Protein AF-A0A0A1GYE0-F1 (afdb_monomer_lite)

Structure (mmCIF, N/CA/C/O backbone):
data_AF-A0A0A1GYE0-F1
#
_entry.id   AF-A0A0A1GYE0-F1
#
loop_
_atom_site.group_PDB
_atom_site.id
_atom_site.type_symbol
_atom_site.label_atom_id
_atom_site.label_alt_id
_atom_site.label_comp_id
_atom_site.label_asym_id
_atom_site.label_entity_id
_atom_site.label_seq_id
_atom_site.pdbx_PDB_ins_code
_atom_site.Cartn_x
_atom_site.Cartn_y
_atom_site.Cartn_z
_atom_site.occupancy
_atom_site.B_iso_or_equiv
_atom_site.auth_seq_id
_atom_site.auth_comp_id
_atom_site.auth_asym_id
_atom_site.auth_atom_id
_atom_site.pdbx_PDB_model_num
ATOM 1 N N . MET A 1 1 ? 23.538 8.799 -6.784 1.00 56.59 1 MET A N 1
ATOM 2 C CA . MET A 1 1 ? 22.354 9.693 -6.773 1.00 56.59 1 MET A CA 1
ATOM 3 C C . MET A 1 1 ? 21.606 9.737 -8.106 1.00 56.59 1 MET A C 1
ATOM 5 O O . MET A 1 1 ? 20.418 9.454 -8.095 1.00 56.59 1 MET A O 1
ATOM 9 N N . LYS A 1 2 ? 22.262 9.982 -9.256 1.00 64.38 2 LYS A N 1
ATOM 10 C CA . LYS A 1 2 ? 21.583 10.032 -10.576 1.00 64.38 2 LYS A CA 1
ATOM 11 C C . LYS A 1 2 ? 20.753 8.780 -10.929 1.00 64.38 2 LYS A C 1
ATOM 13 O O . LYS A 1 2 ? 19.663 8.918 -11.462 1.00 64.38 2 LYS A O 1
ATOM 18 N N . LYS A 1 3 ? 21.219 7.572 -10.573 1.00 68.62 3 LYS A N 1
ATOM 19 C CA . LYS A 1 3 ? 20.464 6.318 -10.791 1.00 68.62 3 LYS A CA 1
ATOM 20 C C . LYS A 1 3 ? 19.173 6.225 -9.966 1.00 68.62 3 LYS A C 1
ATOM 22 O O . LYS A 1 3 ? 18.159 5.802 -10.495 1.00 68.62 3 LYS A O 1
ATOM 27 N N . ILE A 1 4 ? 19.200 6.649 -8.700 1.00 73.75 4 ILE A N 1
ATOM 28 C CA . ILE A 1 4 ? 18.029 6.609 -7.804 1.00 73.75 4 ILE A CA 1
ATOM 29 C C . ILE A 1 4 ? 16.951 7.573 -8.303 1.00 73.75 4 ILE A C 1
ATOM 31 O O . ILE A 1 4 ? 15.783 7.215 -8.341 1.00 73.75 4 ILE A O 1
ATOM 35 N N . PHE A 1 5 ? 17.357 8.758 -8.762 1.00 71.44 5 PHE A N 1
ATOM 36 C CA . PHE A 1 5 ? 16.445 9.751 -9.327 1.00 71.44 5 PHE A CA 1
ATOM 37 C C . PHE A 1 5 ? 15.766 9.259 -10.617 1.00 71.44 5 PHE A C 1
ATOM 39 O O . PHE A 1 5 ? 14.561 9.409 -10.776 1.00 71.44 5 PHE A O 1
ATOM 46 N N . LEU A 1 6 ? 16.520 8.592 -11.498 1.00 74.06 6 LEU A N 1
ATOM 47 C CA . LEU A 1 6 ? 15.979 7.958 -12.705 1.00 74.06 6 LEU A CA 1
ATOM 48 C C . LEU A 1 6 ? 14.990 6.830 -12.382 1.00 74.06 6 LEU A C 1
ATOM 50 O O . LEU A 1 6 ? 13.942 6.752 -13.009 1.00 74.06 6 LEU A O 1
ATOM 54 N N . ILE A 1 7 ? 15.286 5.996 -11.381 1.00 73.56 7 ILE A N 1
ATOM 55 C CA . ILE A 1 7 ? 14.381 4.928 -10.922 1.00 73.56 7 ILE A CA 1
ATOM 56 C C . ILE A 1 7 ? 13.097 5.518 -10.326 1.00 73.56 7 ILE A C 1
ATOM 58 O O . ILE A 1 7 ? 12.013 5.018 -10.612 1.00 73.56 7 ILE A O 1
ATOM 62 N N . LEU A 1 8 ? 13.202 6.590 -9.538 1.00 68.62 8 LEU A N 1
ATOM 63 C CA . LEU A 1 8 ? 12.050 7.287 -8.962 1.00 68.62 8 LEU A CA 1
ATOM 64 C C . LEU A 1 8 ? 11.141 7.876 -10.042 1.00 68.62 8 LEU A C 1
ATOM 66 O O . LEU A 1 8 ? 9.929 7.703 -9.975 1.00 68.62 8 LEU A O 1
ATOM 70 N N . ILE A 1 9 ? 11.721 8.519 -11.057 1.00 75.19 9 ILE A N 1
ATOM 71 C CA . ILE A 1 9 ? 10.961 9.081 -12.180 1.00 75.19 9 ILE A CA 1
ATOM 72 C C . ILE A 1 9 ? 10.329 7.980 -13.033 1.00 75.19 9 ILE A C 1
ATOM 74 O O . ILE A 1 9 ? 9.181 8.117 -13.446 1.00 75.19 9 ILE A O 1
ATOM 78 N N . ASN A 1 10 ? 11.023 6.862 -13.252 1.00 75.12 10 ASN A N 1
ATOM 79 C CA . ASN A 1 10 ? 10.451 5.745 -14.007 1.00 75.12 10 ASN A CA 1
ATOM 80 C C . ASN A 1 10 ? 9.290 5.053 -13.279 1.00 75.12 10 ASN A C 1
ATOM 82 O O . ASN A 1 10 ? 8.452 4.436 -13.926 1.00 75.12 10 ASN A O 1
ATOM 86 N N . ASN A 1 11 ? 9.230 5.151 -11.949 1.00 79.31 11 ASN A N 1
ATOM 87 C CA . ASN A 1 11 ? 8.197 4.523 -11.121 1.00 79.31 11 ASN A CA 1
ATOM 88 C C . ASN A 1 11 ? 7.245 5.550 -10.490 1.00 79.31 11 ASN A C 1
ATOM 90 O O . ASN A 1 11 ? 6.527 5.237 -9.540 1.00 79.31 11 ASN A O 1
ATOM 94 N N . LEU A 1 12 ? 7.221 6.778 -11.012 1.00 78.94 12 LEU A N 1
ATOM 95 C CA . LEU A 1 12 ? 6.483 7.896 -10.424 1.00 78.94 12 LEU A CA 1
ATOM 96 C C . LEU A 1 12 ? 4.979 7.591 -10.322 1.00 78.94 12 LEU A C 1
ATOM 98 O O . LEU A 1 12 ? 4.363 7.838 -9.288 1.00 78.94 12 LEU A O 1
ATOM 102 N N . SER A 1 13 ? 4.405 6.974 -11.359 1.00 78.94 13 SER A N 1
ATOM 103 C CA . SER A 1 13 ? 2.999 6.550 -11.382 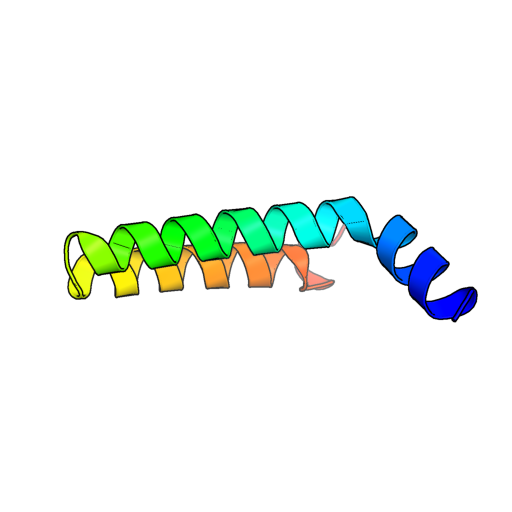1.00 78.94 13 SER A CA 1
ATOM 104 C C . SER A 1 13 ? 2.675 5.552 -10.271 1.00 78.94 13 SER A C 1
ATOM 106 O O . SER A 1 13 ? 1.656 5.683 -9.601 1.00 78.94 13 SER A O 1
ATOM 108 N N . PHE A 1 14 ? 3.570 4.594 -10.017 1.00 81.06 14 PHE A N 1
ATOM 109 C CA . PHE A 1 14 ? 3.418 3.647 -8.915 1.00 81.06 14 PHE A CA 1
ATOM 110 C C . PHE A 1 14 ? 3.436 4.364 -7.567 1.00 81.06 14 PHE A C 1
ATOM 112 O O . PHE A 1 14 ? 2.570 4.122 -6.729 1.00 81.06 14 PHE A O 1
ATOM 119 N N . ILE A 1 15 ? 4.378 5.288 -7.374 1.00 83.50 15 ILE A N 1
ATOM 120 C CA . ILE A 1 15 ? 4.509 6.060 -6.132 1.00 83.50 15 ILE A CA 1
ATOM 121 C C . ILE A 1 15 ? 3.225 6.852 -5.840 1.00 83.50 15 ILE A C 1
ATOM 123 O O . ILE A 1 15 ? 2.757 6.851 -4.701 1.00 83.50 15 ILE A O 1
ATOM 127 N N . PHE A 1 16 ? 2.613 7.466 -6.857 1.00 85.81 16 PHE A N 1
ATOM 128 C CA . PHE A 1 16 ? 1.330 8.158 -6.699 1.00 85.81 16 PHE A CA 1
ATOM 129 C C . PHE A 1 16 ? 0.185 7.215 -6.317 1.00 85.81 16 PHE A C 1
ATOM 131 O O . PHE A 1 16 ? -0.597 7.544 -5.425 1.00 85.81 16 PHE A O 1
ATOM 138 N N . VAL A 1 17 ? 0.105 6.032 -6.930 1.00 85.31 17 VAL A N 1
ATOM 139 C CA . VAL A 1 17 ? -0.918 5.027 -6.595 1.00 85.31 17 VAL A CA 1
ATOM 140 C C . VAL A 1 17 ? -0.762 4.537 -5.153 1.00 85.31 17 VAL A C 1
ATOM 142 O O . VAL A 1 17 ? -1.735 4.521 -4.399 1.00 85.31 17 VAL A O 1
ATOM 145 N N . PHE A 1 18 ? 0.462 4.213 -4.728 1.00 86.31 18 PHE A N 1
ATOM 146 C CA . PHE A 1 18 ? 0.752 3.822 -3.345 1.00 86.31 18 PHE A CA 1
ATOM 147 C C . PHE A 1 18 ? 0.417 4.931 -2.343 1.00 86.31 18 PHE A C 1
ATOM 149 O O . PHE A 1 18 ? -0.176 4.663 -1.298 1.00 86.31 18 PHE A O 1
ATOM 156 N N . SER A 1 19 ? 0.771 6.177 -2.663 1.00 87.81 19 SER A N 1
ATOM 157 C CA . SER A 1 19 ? 0.471 7.337 -1.820 1.00 87.81 19 SER A CA 1
ATOM 158 C C . SER A 1 19 ? -1.038 7.564 -1.675 1.00 87.81 19 SER A C 1
ATOM 160 O O . SER A 1 19 ? -1.517 7.795 -0.562 1.00 87.81 19 SER A O 1
ATOM 162 N N . GLY A 1 20 ? -1.797 7.430 -2.767 1.00 87.50 20 GLY A N 1
ATOM 163 C CA . GLY A 1 20 ? -3.256 7.516 -2.747 1.00 87.50 20 GLY A CA 1
ATOM 164 C C . GLY A 1 20 ? -3.891 6.424 -1.886 1.00 87.50 20 GLY A C 1
ATOM 165 O O . GLY A 1 20 ? -4.700 6.727 -1.010 1.00 87.50 20 GLY A O 1
ATOM 166 N N . LEU A 1 21 ? -3.477 5.166 -2.072 1.00 89.12 21 LEU A N 1
ATOM 167 C CA . LEU A 1 21 ? -3.966 4.036 -1.275 1.00 89.12 21 LEU A CA 1
ATOM 168 C C . LEU A 1 21 ? -3.673 4.219 0.220 1.00 89.12 21 LEU A C 1
ATOM 170 O O . LEU A 1 21 ? -4.563 4.023 1.046 1.00 89.12 21 LEU A O 1
ATOM 174 N N . ALA A 1 22 ? -2.465 4.661 0.576 1.00 88.88 22 ALA A N 1
ATOM 175 C CA . ALA A 1 22 ? -2.097 4.920 1.967 1.00 88.88 22 ALA A CA 1
ATOM 176 C C . ALA A 1 22 ? -2.947 6.035 2.603 1.00 88.88 22 ALA A C 1
ATOM 178 O O . ALA A 1 22 ? -3.390 5.895 3.744 1.00 88.88 22 ALA A O 1
ATOM 179 N N . SER A 1 23 ? -3.222 7.111 1.856 1.00 92.81 23 SER A N 1
ATOM 180 C CA . SER A 1 23 ? -4.090 8.206 2.308 1.00 92.81 23 SER A CA 1
ATOM 181 C C . SER A 1 23 ? -5.518 7.725 2.596 1.00 92.81 23 SER A C 1
ATOM 183 O O . SER A 1 23 ? -6.085 8.044 3.641 1.00 92.81 23 SER A O 1
ATOM 185 N N . PHE A 1 24 ? -6.080 6.880 1.724 1.00 88.50 24 PHE A N 1
ATOM 186 C CA . PHE A 1 24 ? -7.416 6.305 1.912 1.00 88.50 24 PHE A CA 1
ATOM 187 C C . PHE A 1 24 ? -7.507 5.394 3.139 1.00 88.50 24 PHE A C 1
ATOM 189 O O . PHE A 1 24 ? -8.476 5.470 3.897 1.00 88.50 24 PHE A O 1
ATOM 196 N N . VAL A 1 25 ? -6.494 4.557 3.365 1.00 91.69 25 VAL A N 1
ATOM 197 C CA . VAL A 1 25 ? -6.423 3.698 4.555 1.00 91.69 25 VAL A CA 1
ATOM 198 C C . VAL A 1 25 ? -6.363 4.546 5.824 1.00 91.69 25 VAL A C 1
ATOM 200 O O . VAL A 1 25 ? -7.124 4.305 6.763 1.00 91.69 25 VAL A O 1
ATOM 203 N N . PHE A 1 26 ? -5.504 5.567 5.841 1.00 91.19 26 PHE A N 1
ATOM 204 C CA . PHE A 1 26 ? -5.378 6.477 6.977 1.00 91.19 26 PHE A CA 1
ATOM 205 C C . PHE A 1 26 ? -6.688 7.221 7.269 1.00 91.19 26 PHE A C 1
ATOM 207 O O . PHE A 1 26 ? -7.119 7.278 8.422 1.00 91.19 26 PHE A O 1
ATOM 214 N N . ALA A 1 27 ? -7.369 7.710 6.230 1.00 92.25 27 ALA A N 1
ATOM 215 C CA . ALA A 1 27 ? -8.690 8.313 6.368 1.00 92.25 27 ALA A CA 1
ATOM 216 C C . ALA A 1 27 ? -9.705 7.330 6.978 1.00 92.25 27 ALA A C 1
ATOM 218 O O . ALA A 1 27 ? -10.447 7.706 7.880 1.00 92.25 27 ALA A O 1
ATOM 219 N N . GLY A 1 28 ? -9.700 6.058 6.563 1.00 89.75 28 GLY A N 1
ATOM 220 C CA . GLY A 1 28 ? -10.561 5.022 7.142 1.00 89.75 28 GLY A CA 1
ATOM 221 C C . GLY A 1 28 ? -10.346 4.830 8.648 1.00 89.75 28 GLY A C 1
ATOM 222 O O . GLY A 1 28 ? -11.318 4.778 9.404 1.00 89.75 28 GLY A O 1
ATOM 223 N N . PHE A 1 29 ? -9.086 4.797 9.096 1.00 91.31 29 PHE A N 1
ATOM 224 C CA . PHE A 1 29 ? -8.744 4.677 10.520 1.00 91.31 29 PHE A CA 1
ATOM 225 C C . PHE A 1 29 ? -9.153 5.894 11.358 1.00 91.31 29 PHE A C 1
ATOM 227 O O . PHE A 1 29 ? -9.462 5.731 12.536 1.00 91.31 29 PHE A O 1
ATOM 234 N N . LEU A 1 30 ? -9.193 7.086 10.760 1.00 92.94 30 LEU A N 1
ATOM 235 C CA . LEU A 1 30 ? -9.636 8.319 11.418 1.00 92.94 30 LEU A CA 1
ATOM 236 C C . LEU A 1 30 ? -11.127 8.305 11.782 1.00 92.94 30 LEU A C 1
ATOM 238 O O . LEU A 1 30 ? -11.511 8.911 12.779 1.00 92.94 30 LEU A O 1
ATOM 242 N N . PHE A 1 31 ? -11.963 7.614 11.002 1.00 91.50 31 PHE A N 1
ATOM 243 C CA . PHE A 1 31 ? -13.399 7.509 11.279 1.00 91.50 31 PHE A CA 1
ATOM 244 C C . PHE A 1 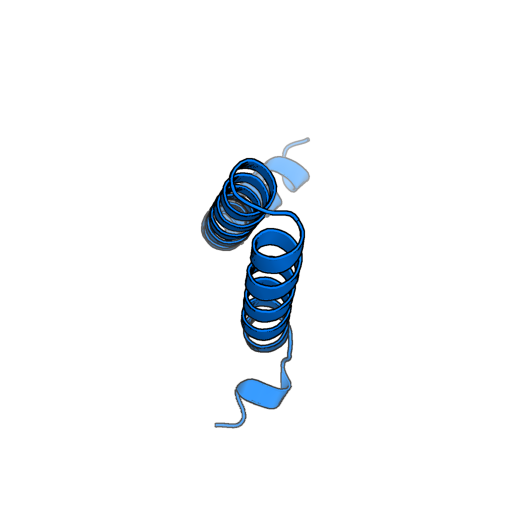31 ? -13.743 6.322 12.179 1.00 91.50 31 PHE A C 1
ATOM 246 O O . PHE A 1 31 ? -14.532 6.464 13.111 1.00 91.50 31 PHE A O 1
ATOM 253 N N . ASN A 1 32 ? -13.202 5.137 11.885 1.00 90.62 32 ASN A N 1
ATOM 254 C CA . ASN A 1 32 ? -13.459 3.931 12.668 1.00 90.62 32 ASN A CA 1
ATOM 255 C C . ASN A 1 32 ? -12.378 2.883 12.389 1.00 90.62 32 ASN A C 1
ATOM 257 O O . ASN A 1 32 ? -12.065 2.585 11.238 1.00 90.62 32 ASN A O 1
ATOM 261 N N . GLN A 1 33 ? -11.873 2.243 13.438 1.00 88.56 33 GLN A N 1
ATOM 262 C CA . GLN A 1 33 ? -10.848 1.214 13.320 1.00 88.56 33 GLN A CA 1
ATOM 263 C C . GLN A 1 33 ? -11.290 0.020 12.457 1.00 88.56 33 GLN A C 1
ATOM 265 O O . GLN A 1 33 ? -10.490 -0.502 11.682 1.00 88.56 33 GLN A O 1
ATOM 270 N N . ILE A 1 34 ? -12.570 -0.367 12.517 1.00 92.50 34 ILE A N 1
ATOM 271 C CA . ILE A 1 34 ? -13.116 -1.443 11.672 1.00 92.50 34 ILE A CA 1
ATOM 272 C C . ILE A 1 34 ? -13.116 -1.024 10.195 1.00 92.50 34 ILE A C 1
ATOM 274 O O . ILE A 1 34 ? -12.696 -1.800 9.337 1.00 92.50 34 ILE A O 1
ATOM 278 N N . LEU A 1 35 ? -13.530 0.212 9.893 1.00 88.75 35 LEU A N 1
ATOM 279 C CA . LEU A 1 35 ? -13.508 0.743 8.525 1.00 88.75 35 LEU A CA 1
ATOM 280 C C . LEU A 1 35 ? -12.076 0.847 7.995 1.00 88.75 35 LEU A C 1
ATOM 282 O O . LEU A 1 35 ? -11.829 0.461 6.856 1.00 88.75 35 LEU A O 1
ATOM 286 N N . GLY A 1 36 ? -11.126 1.285 8.826 1.00 89.81 36 GLY A N 1
ATOM 287 C CA . GLY A 1 36 ? -9.702 1.295 8.488 1.00 89.81 36 GLY A CA 1
ATOM 288 C C . GLY A 1 36 ? -9.188 -0.082 8.065 1.00 89.81 36 GLY A C 1
ATOM 289 O O . GLY A 1 36 ? -8.552 -0.201 7.019 1.00 89.81 36 GLY A O 1
ATOM 290 N N . CYS A 1 37 ? -9.537 -1.141 8.802 1.00 91.81 37 CYS A N 1
ATOM 291 C CA . CYS A 1 37 ? -9.175 -2.514 8.438 1.00 91.81 37 CYS A CA 1
ATOM 292 C C . CYS A 1 37 ? -9.820 -2.983 7.122 1.00 91.81 37 CYS A C 1
ATOM 294 O O . CYS A 1 37 ? -9.162 -3.659 6.330 1.00 91.81 37 CYS A O 1
ATOM 296 N N . VAL A 1 38 ? -11.077 -2.611 6.853 1.00 93.69 38 VAL A N 1
ATOM 297 C CA . VAL A 1 38 ? -11.746 -2.938 5.579 1.00 93.69 38 VAL A CA 1
ATOM 298 C C . VAL A 1 38 ? -11.058 -2.236 4.405 1.00 93.69 38 VAL A C 1
ATOM 300 O O . VAL A 1 38 ? -10.746 -2.876 3.400 1.00 93.69 38 VAL A O 1
ATOM 303 N N . VAL A 1 39 ? -10.768 -0.939 4.538 1.00 93.62 39 VAL A N 1
ATOM 304 C CA . VAL A 1 39 ? -10.096 -0.155 3.488 1.00 93.62 39 VAL A CA 1
ATOM 305 C C . VAL A 1 39 ? -8.662 -0.645 3.270 1.00 93.62 39 VAL A C 1
ATOM 307 O O . VAL A 1 39 ? -8.230 -0.760 2.125 1.00 93.62 39 VAL A O 1
ATOM 310 N N . LEU A 1 40 ? -7.947 -1.013 4.338 1.00 92.06 40 LEU A N 1
ATOM 311 C CA . LEU A 1 40 ? -6.635 -1.663 4.256 1.00 92.06 40 LEU A CA 1
ATOM 312 C C . LEU A 1 40 ? -6.705 -2.960 3.439 1.00 92.06 40 LEU A C 1
ATOM 314 O O . LEU A 1 40 ? -5.884 -3.163 2.545 1.00 92.06 40 LEU A O 1
ATOM 318 N N . GLY A 1 41 ? -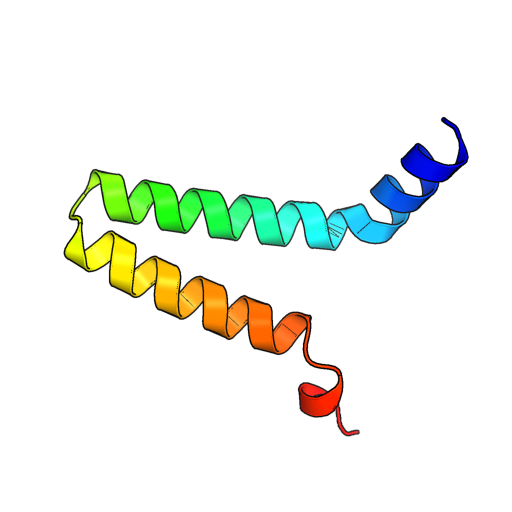7.692 -3.818 3.711 1.00 91.69 41 GLY A N 1
ATOM 319 C CA . GLY A 1 41 ? -7.894 -5.060 2.964 1.00 91.69 41 GLY A CA 1
ATOM 320 C C . GLY A 1 41 ? -8.110 -4.814 1.468 1.00 91.69 41 GLY A C 1
ATOM 321 O O . GLY A 1 41 ? -7.449 -5.438 0.639 1.00 91.69 41 GLY A O 1
ATOM 322 N N . LEU A 1 42 ? -8.967 -3.851 1.114 1.00 90.44 42 LEU A N 1
ATOM 323 C CA . LEU A 1 42 ? -9.209 -3.470 -0.284 1.00 90.44 42 LEU A CA 1
ATOM 324 C C . LEU A 1 42 ? -7.953 -2.901 -0.960 1.00 90.44 42 LEU A C 1
ATOM 326 O O . LEU A 1 42 ? -7.655 -3.254 -2.103 1.00 90.44 42 LEU A O 1
ATOM 330 N N . ALA A 1 43 ? -7.189 -2.068 -0.251 1.00 90.44 43 ALA A N 1
ATOM 331 C CA . ALA A 1 43 ? -5.940 -1.510 -0.755 1.00 90.44 43 ALA A CA 1
ATOM 332 C C . ALA A 1 43 ? -4.885 -2.597 -1.022 1.00 90.44 43 ALA A C 1
ATOM 334 O O . ALA A 1 43 ? -4.203 -2.546 -2.045 1.00 90.44 43 ALA A O 1
ATOM 335 N N . LEU A 1 44 ? -4.784 -3.605 -0.150 1.00 89.12 44 LEU A N 1
ATOM 336 C CA . LEU A 1 44 ? -3.875 -4.742 -0.327 1.00 89.12 44 LEU A CA 1
ATOM 337 C C . LEU A 1 44 ? -4.278 -5.642 -1.501 1.00 89.12 44 LEU A C 1
ATOM 339 O O . LEU A 1 44 ? -3.401 -6.108 -2.225 1.00 89.12 44 LEU A O 1
ATOM 343 N N . ILE A 1 45 ? -5.577 -5.854 -1.734 1.00 88.75 45 ILE A N 1
ATOM 344 C CA . ILE A 1 45 ? -6.066 -6.596 -2.909 1.00 88.75 45 ILE A CA 1
ATOM 345 C C . ILE A 1 45 ? -5.709 -5.846 -4.195 1.00 88.75 45 ILE A C 1
ATOM 347 O O . ILE A 1 45 ? -5.131 -6.435 -5.108 1.00 88.75 45 ILE A O 1
ATOM 351 N N . GLY A 1 46 ? -6.009 -4.544 -4.259 1.00 83.50 46 GLY A N 1
ATOM 352 C CA . GLY A 1 46 ? -5.652 -3.710 -5.408 1.00 83.50 46 GLY A CA 1
ATOM 353 C C . GLY A 1 46 ? -4.146 -3.718 -5.661 1.00 83.50 46 GLY A C 1
ATOM 354 O O . GLY A 1 46 ? -3.701 -3.859 -6.797 1.00 83.50 46 GLY A O 1
ATOM 355 N N . LEU A 1 47 ? -3.354 -3.675 -4.591 1.00 84.50 47 LEU A N 1
ATOM 356 C CA . LEU A 1 47 ? -1.910 -3.766 -4.694 1.00 84.50 47 LEU A CA 1
ATOM 357 C C . LEU A 1 47 ? -1.430 -5.126 -5.216 1.00 84.50 47 LEU A C 1
ATOM 359 O O . LEU A 1 47 ? -0.546 -5.177 -6.071 1.00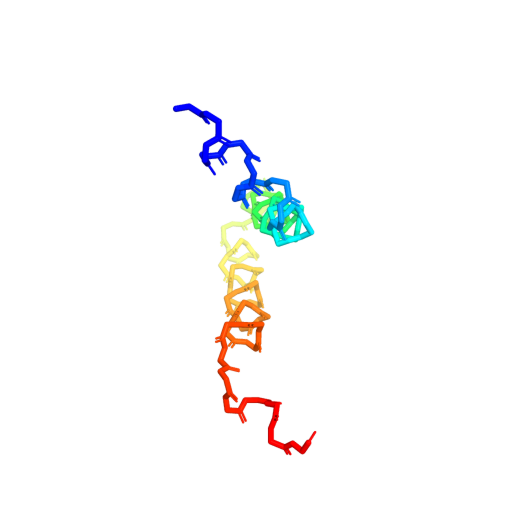 84.50 47 LEU A O 1
ATOM 363 N N . ALA A 1 48 ? -2.018 -6.220 -4.735 1.00 84.06 48 ALA A N 1
ATOM 364 C CA . ALA A 1 48 ? -1.695 -7.564 -5.194 1.00 84.06 48 ALA A CA 1
ATOM 365 C C . AL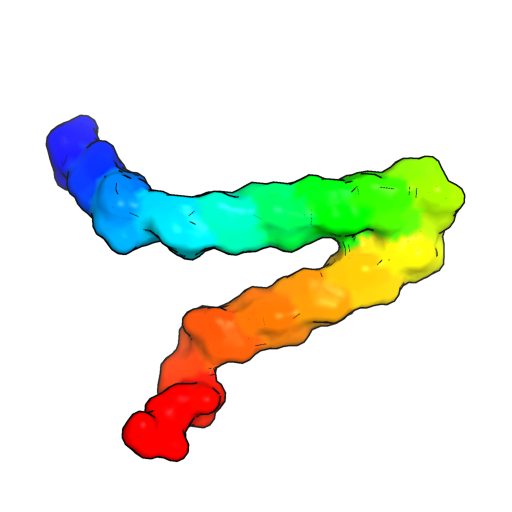A A 1 48 ? -1.964 -7.731 -6.697 1.00 84.06 48 ALA A C 1
ATOM 367 O O . ALA A 1 48 ? -1.162 -8.360 -7.381 1.00 84.06 48 ALA A O 1
ATOM 368 N N . TYR A 1 49 ? -3.025 -7.114 -7.228 1.00 81.69 49 TYR A N 1
ATOM 369 C CA . TYR A 1 49 ? -3.293 -7.085 -8.671 1.00 81.69 49 TYR A CA 1
ATOM 370 C C . TYR A 1 49 ? -2.233 -6.326 -9.468 1.00 81.69 49 TYR A C 1
ATOM 372 O O . TYR A 1 49 ? -1.870 -6.752 -10.557 1.00 81.69 49 TYR A O 1
ATOM 380 N N . ILE A 1 50 ? -1.733 -5.213 -8.934 1.00 78.31 50 ILE A N 1
ATOM 381 C CA . ILE A 1 50 ? -0.735 -4.391 -9.624 1.00 78.31 50 ILE A CA 1
ATOM 382 C C . ILE A 1 50 ? 0.647 -5.072 -9.609 1.00 78.31 50 ILE A C 1
ATOM 384 O O . ILE A 1 50 ? 1.408 -4.954 -10.568 1.00 78.31 50 ILE A O 1
ATOM 388 N N . ILE A 1 51 ? 0.991 -5.765 -8.519 1.00 77.31 51 ILE A N 1
ATOM 389 C CA . ILE A 1 51 ? 2.304 -6.404 -8.343 1.00 77.31 51 ILE A CA 1
ATOM 390 C C . ILE A 1 51 ? 2.345 -7.815 -8.950 1.00 77.31 51 ILE A C 1
ATOM 392 O O . ILE A 1 51 ? 3.414 -8.256 -9.369 1.00 77.31 51 ILE A O 1
ATOM 396 N N . SER A 1 52 ? 1.223 -8.542 -8.987 1.00 74.88 52 SER A N 1
ATOM 397 C CA . SER A 1 52 ? 1.198 -9.924 -9.472 1.00 74.88 52 SER A CA 1
ATOM 398 C C . SER A 1 52 ? 1.390 -9.989 -10.993 1.00 74.88 52 SER A C 1
ATOM 400 O O . SER A 1 52 ? 0.502 -9.568 -11.734 1.00 74.88 52 SER A O 1
ATOM 402 N N . PRO A 1 53 ? 2.478 -10.607 -11.488 1.00 60.75 53 PRO A N 1
ATOM 403 C CA . PRO A 1 53 ? 2.676 -10.818 -12.922 1.00 60.75 53 PRO A CA 1
ATOM 404 C C . PRO A 1 53 ? 1.667 -11.814 -13.526 1.00 60.75 53 PRO A C 1
ATOM 406 O O . PRO A 1 53 ? 1.572 -11.920 -14.740 1.00 60.75 53 PRO A O 1
ATOM 409 N N . ILE A 1 54 ? 0.902 -12.533 -12.692 1.00 57.31 54 ILE A N 1
ATOM 410 C CA . ILE A 1 54 ? -0.037 -13.596 -13.093 1.00 57.31 54 ILE A CA 1
ATOM 411 C C . ILE A 1 54 ? -1.457 -13.045 -13.342 1.00 57.31 54 ILE A C 1
ATOM 413 O O . ILE A 1 54 ? -2.272 -13.688 -13.994 1.00 57.31 54 ILE A O 1
ATOM 417 N N . GLY A 1 55 ? -1.766 -11.826 -12.883 1.00 53.09 55 GLY A N 1
ATOM 418 C CA . GLY A 1 55 ? -3.035 -11.152 -13.206 1.00 53.09 55 GLY A CA 1
ATOM 419 C C . GLY A 1 55 ? -3.096 -10.575 -14.628 1.00 53.09 55 GLY A C 1
ATOM 420 O O . GLY A 1 55 ? -4.133 -10.046 -15.021 1.00 53.09 55 GLY A O 1
ATOM 421 N N . GLY A 1 56 ? -1.991 -10.662 -15.377 1.00 49.16 56 GLY A N 1
ATOM 422 C CA . GLY A 1 56 ? -1.813 -10.134 -16.729 1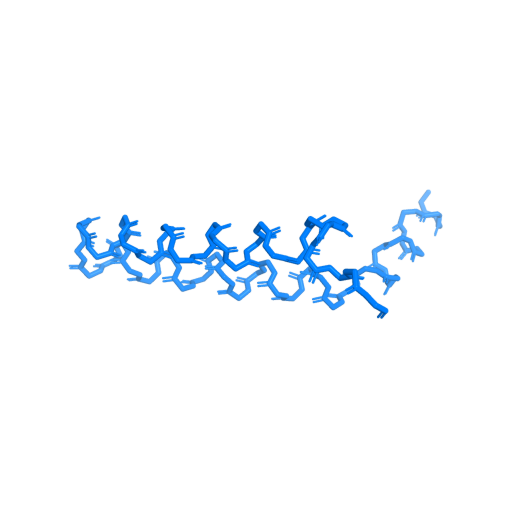.00 49.16 56 GLY A CA 1
ATOM 423 C C . GLY A 1 56 ? -1.480 -11.212 -17.757 1.00 49.16 56 GLY A C 1
ATOM 424 O O . GLY A 1 56 ? -0.684 -10.956 -18.654 1.00 49.16 56 GLY A O 1
ATOM 425 N N . ASP A 1 57 ? -2.046 -12.415 -17.631 1.00 46.00 57 ASP A N 1
ATOM 426 C CA . ASP A 1 57 ? -1.941 -13.420 -18.692 1.00 46.00 57 ASP A CA 1
ATOM 427 C C . ASP A 1 57 ? -2.936 -13.089 -19.820 1.00 46.00 57 ASP A C 1
ATOM 429 O O . ASP A 1 57 ? -4.099 -13.516 -19.809 1.00 46.00 57 ASP A O 1
ATOM 433 N N . LYS A 1 58 ? -2.474 -12.203 -20.714 1.00 44.72 58 LYS A N 1
ATOM 434 C CA . LYS A 1 58 ? -2.645 -12.180 -22.179 1.00 44.72 58 LYS A CA 1
ATOM 435 C C . LYS A 1 58 ? -1.853 -11.023 -22.785 1.00 44.72 58 LYS A C 1
ATOM 437 O O . LYS A 1 58 ? -2.177 -9.858 -22.466 1.00 44.72 58 LYS A O 1
#

Organism: NCBI:txid1291742

pLDDT: mean 80.74, std 12.84, range [44.72, 93.69]

Radius of gyration: 14.54 Å; chains: 1; bounding box: 36×24×36 Å

Foldseek 3Di:
DVVVVVVCVVCVVVVVLVVVLVVQLVVLVVVPVVSSVVSVVVSVVVVCCVPDPVVPDD

Secondary structure (DSSP, 8-state):
-HHHHHHHHHTHHHHHHHHHHHHHHHHHHHH-HHHHHHHHHHHHHHHHHHH-GGGG--

Sequence (58 aa):
MKKIFLILINNLSFIFVFSGLASFVFAGFLFNQILGCVVLGLALIGLAYIISPIGGDK